Protein AF-A0A7S2AUW7-F1 (afdb_monomer)

Secondary structure (DSSP, 8-state):
-HHHHHHTT-HHHHHTTEEEEEEEEEE-TTSTT-EEEEEHHHIIIIIITTGGGSTTTGGGTT-HHHHHTT-EEEEEEEEETTEEEEEEEEEETTEEEEEEEEEEE-TTS-EEEEEEEEEEEE----

Foldseek 3Di:
DQQVLQLVLQLPVNLVAADQQEKEWEDEPVPPPDIDIDTSNCCSVPPSNCVCVDPQQVVCNVVSVVQVVFWDWPDWADPDPFWIWTWIWGGRPQKIKTKTFIWGQDPVRDIHGRYIYMYIDGHHDD

Nearest PDB structures (foldseek):
  5iep-assembly1_A  TM=7.050E-01  e=1.957E-04  synthetic construct
  3ke7-assembly1_A  TM=5.985E-01  e=2.852E-04  Parabacteroides distasonis ATCC 8503
  5a4o-assembly1_B  TM=6.422E-01  e=3.442E-01  Burkholderia pseudomallei K96243
  5a4n-assembly1_B  TM=6.488E-01  e=4.425E-01  Burkholderia pseudomallei K96243
  9bk6-assembly1_A  TM=4.889E-01  e=2.515E-01  synthetic construct

InterPro domains:
  IPR032710 NTF2-like domain superfamily [SSF54427] (2-117)
  IPR039437 Aldolase FrzH/putative lumazine-binding [PF12893] (2-116)

Structure (mmCIF, N/CA/C/O backbone):
data_AF-A0A7S2AUW7-F1
#
_entry.id   AF-A0A7S2AUW7-F1
#
loop_
_atom_site.group_PDB
_atom_site.id
_atom_site.type_symbol
_atom_site.label_atom_id
_atom_site.label_alt_id
_atom_site.label_comp_id
_atom_site.label_asym_id
_atom_site.label_entity_id
_atom_site.label_seq_id
_atom_site.pdbx_PDB_ins_code
_atom_site.Cartn_x
_atom_site.Cartn_y
_atom_site.Cartn_z
_atom_site.occupancy
_atom_site.B_iso_or_equiv
_atom_site.auth_seq_id
_atom_site.auth_comp_id
_atom_site.auth_asym_id
_atom_site.auth_atom_id
_atom_site.pdbx_PDB_model_num
ATOM 1 N N . GLY A 1 1 ? -2.648 11.379 -0.539 1.00 87.31 1 GLY A N 1
ATOM 2 C CA . GLY A 1 1 ? -3.203 10.136 0.045 1.00 87.31 1 GLY A CA 1
ATOM 3 C C . GLY A 1 1 ? -2.397 8.936 -0.425 1.00 87.31 1 GLY A C 1
ATOM 4 O O . GLY A 1 1 ? -1.389 9.148 -1.084 1.00 87.31 1 GLY A O 1
ATOM 5 N N . TYR A 1 2 ? -2.828 7.709 -0.115 1.00 96.06 2 TYR A N 1
ATOM 6 C CA . TYR A 1 2 ? -2.094 6.463 -0.403 1.00 96.06 2 TYR A CA 1
ATOM 7 C C . TYR A 1 2 ? -1.636 6.326 -1.872 1.00 96.06 2 TYR A C 1
ATOM 9 O O . TYR A 1 2 ? -0.438 6.293 -2.138 1.00 96.06 2 TYR A O 1
ATOM 17 N N . VAL A 1 3 ? -2.571 6.345 -2.832 1.00 95.81 3 VAL A N 1
ATOM 18 C CA . VAL A 1 3 ? -2.272 6.169 -4.270 1.00 95.81 3 VAL A CA 1
ATOM 19 C C . VAL A 1 3 ? -1.367 7.281 -4.810 1.00 95.81 3 VAL A C 1
ATOM 21 O O . VAL A 1 3 ? -0.374 7.001 -5.471 1.00 95.81 3 VAL A O 1
ATOM 24 N N . ALA A 1 4 ? -1.648 8.539 -4.463 1.00 94.69 4 ALA A N 1
ATOM 25 C CA . ALA A 1 4 ? -0.835 9.676 -4.899 1.00 94.69 4 ALA A CA 1
ATOM 26 C C . ALA A 1 4 ? 0.617 9.600 -4.387 1.00 94.69 4 ALA A C 1
ATOM 28 O O . ALA A 1 4 ? 1.546 9.853 -5.146 1.00 94.69 4 ALA A O 1
ATOM 29 N N . ALA A 1 5 ? 0.824 9.208 -3.123 1.00 96.50 5 ALA A N 1
ATOM 30 C CA . ALA A 1 5 ? 2.168 9.017 -2.573 1.00 96.50 5 ALA A CA 1
ATOM 31 C C . ALA A 1 5 ? 2.892 7.841 -3.245 1.00 96.50 5 ALA A C 1
ATOM 33 O O . ALA A 1 5 ? 4.083 7.926 -3.533 1.00 96.50 5 ALA A O 1
ATOM 34 N N . ASN A 1 6 ? 2.158 6.763 -3.541 1.00 95.19 6 ASN A N 1
ATOM 35 C CA . ASN A 1 6 ? 2.682 5.612 -4.271 1.00 95.19 6 ASN A CA 1
ATOM 36 C C . ASN A 1 6 ? 3.172 6.017 -5.668 1.00 95.19 6 ASN A C 1
ATOM 38 O O . ASN A 1 6 ? 4.274 5.648 -6.060 1.00 95.19 6 ASN A O 1
ATOM 42 N N . ARG A 1 7 ? 2.354 6.798 -6.383 1.00 93.75 7 ARG A N 1
ATOM 43 C CA . ARG A 1 7 ? 2.604 7.312 -7.736 1.00 93.75 7 ARG A CA 1
ATOM 44 C C . ARG A 1 7 ? 3.836 8.211 -7.792 1.00 93.75 7 ARG A C 1
ATOM 46 O O . ARG A 1 7 ? 4.666 8.052 -8.673 1.00 93.75 7 ARG A O 1
ATOM 53 N N . ALA A 1 8 ? 3.962 9.114 -6.824 1.00 95.00 8 ALA A N 1
ATOM 54 C CA . ALA A 1 8 ? 5.078 10.048 -6.727 1.00 95.00 8 ALA A CA 1
ATOM 55 C C . ALA A 1 8 ? 6.379 9.412 -6.202 1.00 95.00 8 ALA A C 1
ATOM 57 O O . ALA A 1 8 ? 7.363 10.125 -6.029 1.00 95.00 8 ALA A O 1
ATOM 58 N N . CYS A 1 9 ? 6.379 8.107 -5.890 1.00 96.50 9 CYS A N 1
ATOM 59 C CA . CYS A 1 9 ? 7.474 7.445 -5.176 1.00 96.50 9 CYS A CA 1
ATOM 60 C C . CYS A 1 9 ? 7.867 8.195 -3.887 1.00 96.50 9 CYS A C 1
ATOM 62 O O . CYS A 1 9 ? 9.030 8.231 -3.499 1.00 96.50 9 CYS A O 1
ATOM 64 N N . ASP A 1 10 ? 6.893 8.797 -3.198 1.00 97.88 10 ASP A N 1
ATOM 65 C CA . ASP A 1 10 ? 7.133 9.613 -2.009 1.00 97.88 10 ASP A CA 1
ATOM 66 C C . ASP A 1 10 ? 6.910 8.782 -0.740 1.00 97.88 10 ASP A C 1
ATOM 68 O O . ASP A 1 10 ? 5.794 8.646 -0.222 1.00 97.88 10 ASP A O 1
ATOM 72 N N . GLY A 1 11 ? 8.006 8.224 -0.220 1.00 97.94 11 GLY A N 1
ATOM 73 C CA . GLY A 1 11 ? 8.002 7.465 1.030 1.00 97.94 11 GLY A CA 1
ATOM 74 C C . GLY A 1 11 ? 7.564 8.292 2.244 1.00 97.94 11 GLY A C 1
ATOM 75 O O . GLY A 1 11 ? 6.902 7.766 3.137 1.00 97.94 11 GLY A O 1
ATOM 76 N N . THR A 1 12 ? 7.852 9.595 2.272 1.00 97.88 12 THR A N 1
ATOM 77 C CA . THR A 1 12 ? 7.483 10.477 3.390 1.00 97.88 12 THR A CA 1
ATOM 78 C C . THR A 1 12 ? 5.983 10.754 3.395 1.00 97.88 12 THR A C 1
ATOM 80 O O . THR A 1 12 ? 5.337 10.704 4.444 1.00 97.88 12 THR A O 1
ATOM 83 N N . ALA A 1 13 ? 5.392 11.019 2.228 1.00 98.06 13 ALA A N 1
ATOM 84 C CA . ALA A 1 13 ? 3.945 11.146 2.102 1.00 98.06 13 ALA A CA 1
ATOM 85 C C . ALA A 1 13 ? 3.233 9.816 2.378 1.00 98.06 13 ALA A C 1
ATOM 87 O O . ALA A 1 13 ? 2.170 9.820 3.004 1.00 98.06 13 ALA A O 1
ATOM 88 N N . MET A 1 14 ? 3.823 8.688 1.972 1.00 98.06 14 MET A N 1
ATOM 89 C CA . MET A 1 14 ? 3.277 7.362 2.257 1.00 98.06 14 MET A CA 1
ATOM 90 C C . MET A 1 14 ? 3.275 7.052 3.760 1.00 98.06 14 MET A C 1
ATOM 92 O O . MET A 1 14 ? 2.273 6.576 4.293 1.00 98.06 14 MET A O 1
ATOM 96 N N . ALA A 1 15 ? 4.343 7.398 4.482 1.00 97.69 15 ALA A N 1
ATOM 97 C CA . ALA A 1 15 ? 4.435 7.175 5.926 1.00 97.69 15 ALA A CA 1
ATOM 98 C C . ALA A 1 15 ? 3.319 7.886 6.714 1.00 97.69 15 ALA A C 1
ATOM 100 O O . ALA A 1 15 ? 2.952 7.460 7.805 1.00 97.69 15 ALA A O 1
ATOM 101 N N . LYS A 1 16 ? 2.711 8.939 6.151 1.00 97.12 16 LYS A N 1
ATOM 102 C CA . LYS A 1 16 ? 1.584 9.644 6.777 1.00 97.12 16 LYS A CA 1
ATOM 103 C C . LYS A 1 16 ? 0.280 8.839 6.756 1.00 97.12 16 LYS A C 1
ATOM 105 O O . LYS A 1 16 ? -0.647 9.227 7.456 1.00 97.12 16 LYS A O 1
ATOM 110 N N . VAL A 1 17 ? 0.133 7.774 5.971 1.00 97.44 17 VAL A N 1
ATOM 111 C CA . VAL A 1 17 ? -1.130 7.001 5.944 1.00 97.44 17 VAL A CA 1
ATOM 112 C C . VAL A 1 17 ? -1.062 5.686 6.720 1.00 97.44 17 VAL A C 1
ATOM 114 O O . VAL A 1 17 ? -2.106 5.128 7.057 1.00 97.44 17 VAL A O 1
ATOM 117 N N . PHE A 1 18 ? 0.139 5.226 7.066 1.00 98.12 18 PHE A N 1
ATOM 118 C CA . PHE A 1 18 ? 0.355 4.011 7.846 1.00 98.12 18 PHE A CA 1
ATOM 119 C C . PHE A 1 18 ? 0.575 4.314 9.322 1.00 98.12 18 PHE A C 1
ATOM 121 O O . PHE A 1 18 ? 1.321 5.223 9.680 1.00 98.12 18 PHE A O 1
ATOM 128 N N . HIS A 1 19 ? -0.050 3.526 10.193 1.00 97.88 19 HIS A N 1
ATOM 129 C CA . HIS A 1 19 ? 0.314 3.533 11.603 1.00 97.88 19 HIS A CA 1
ATOM 130 C C . HIS A 1 19 ? 1.763 3.024 11.761 1.00 97.88 19 HIS A C 1
ATOM 132 O O . HIS A 1 19 ? 2.131 2.084 11.054 1.00 97.88 19 HIS A O 1
ATOM 138 N N . PRO A 1 20 ? 2.580 3.545 12.700 1.00 96.44 20 PRO A N 1
ATOM 139 C CA . PRO A 1 20 ? 3.964 3.086 12.887 1.00 96.44 20 PRO A CA 1
ATOM 140 C C . PRO A 1 20 ? 4.114 1.582 13.165 1.00 96.44 20 PRO A C 1
ATOM 142 O O . PRO A 1 20 ? 5.137 0.992 12.839 1.00 96.44 20 PRO A O 1
ATOM 145 N N . LEU A 1 21 ? 3.082 0.950 13.738 1.00 96.94 21 LEU A N 1
ATOM 146 C CA . LEU A 1 21 ? 3.041 -0.500 13.990 1.00 96.94 21 LEU A CA 1
ATOM 147 C C . LEU A 1 21 ? 2.438 -1.321 12.837 1.00 96.94 21 LEU A C 1
ATOM 149 O O . LEU A 1 21 ? 2.254 -2.527 12.985 1.00 96.94 21 LEU A O 1
ATOM 153 N N . CYS A 1 22 ? 2.090 -0.695 11.710 1.00 98.12 22 CYS A N 1
ATOM 154 C CA . CYS A 1 22 ? 1.505 -1.406 10.582 1.00 98.12 22 CYS A CA 1
ATOM 155 C C . CYS A 1 22 ? 2.489 -2.432 10.011 1.00 98.12 22 CYS A C 1
ATOM 157 O O . CYS A 1 22 ? 3.665 -2.139 9.774 1.00 98.12 22 CYS A O 1
ATOM 159 N N . ARG A 1 23 ? 1.968 -3.631 9.742 1.00 97.44 23 ARG A N 1
ATOM 160 C CA . ARG A 1 23 ? 2.664 -4.692 9.014 1.00 97.44 23 ARG A CA 1
ATOM 161 C C . ARG A 1 23 ? 2.065 -4.844 7.627 1.00 97.44 23 ARG A C 1
ATOM 163 O O . ARG A 1 23 ? 0.848 -4.778 7.449 1.00 97.44 23 ARG A O 1
ATOM 170 N N . LEU A 1 24 ? 2.947 -5.017 6.655 1.00 97.69 24 LEU A N 1
ATOM 171 C CA . LEU A 1 24 ? 2.602 -5.179 5.260 1.00 97.69 24 LEU A CA 1
ATOM 172 C C . LEU A 1 24 ? 3.072 -6.550 4.810 1.00 97.69 24 LEU A C 1
ATOM 174 O O . LEU A 1 24 ? 4.256 -6.856 4.939 1.00 97.69 24 LEU A O 1
ATOM 178 N N . THR A 1 25 ? 2.158 -7.348 4.276 1.00 97.06 25 THR A N 1
ATOM 179 C CA . THR A 1 25 ? 2.471 -8.632 3.657 1.00 97.06 25 THR A CA 1
ATOM 180 C C . THR A 1 25 ? 2.237 -8.565 2.158 1.00 97.06 25 THR A C 1
ATOM 182 O O . THR A 1 25 ? 1.285 -7.934 1.693 1.00 97.06 25 THR A O 1
ATOM 185 N N . PHE A 1 26 ? 3.109 -9.193 1.381 1.00 93.88 26 PHE A N 1
ATOM 186 C CA . PHE A 1 26 ? 2.898 -9.325 -0.052 1.00 93.88 26 PHE A CA 1
ATOM 187 C C . PHE A 1 26 ? 3.479 -10.625 -0.588 1.00 93.88 26 PHE 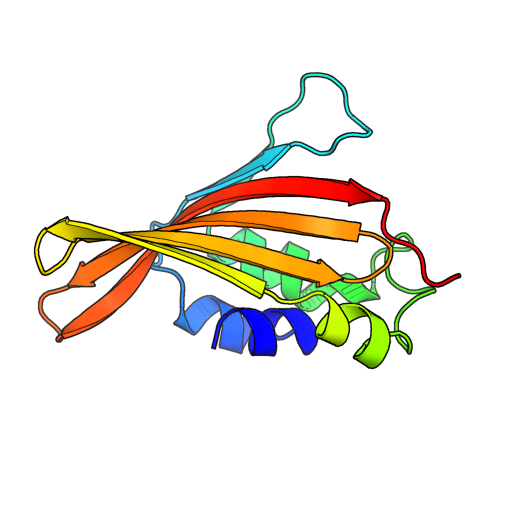A C 1
ATOM 189 O O . PHE A 1 26 ? 4.515 -11.098 -0.118 1.00 93.88 26 PHE A O 1
ATOM 196 N N . ALA A 1 27 ? 2.785 -11.185 -1.574 1.00 89.12 27 ALA A N 1
ATOM 197 C CA . ALA A 1 27 ? 3.289 -12.266 -2.405 1.00 89.12 27 ALA A CA 1
ATOM 198 C C . ALA A 1 27 ? 3.725 -11.685 -3.754 1.00 89.12 27 ALA A C 1
ATOM 200 O O . ALA A 1 27 ? 3.062 -10.797 -4.301 1.00 89.12 27 ALA A O 1
ATOM 201 N N . VAL A 1 28 ? 4.850 -12.169 -4.271 1.00 74.94 28 VAL A N 1
ATOM 202 C CA . VAL A 1 28 ? 5.307 -11.867 -5.629 1.00 74.94 28 VAL A CA 1
ATOM 203 C C . VAL A 1 28 ? 4.955 -13.077 -6.477 1.00 74.94 28 VAL A C 1
ATOM 205 O O . VAL A 1 28 ? 5.399 -14.177 -6.170 1.00 74.94 28 VAL A O 1
ATOM 208 N N . GLU A 1 29 ? 4.147 -12.895 -7.523 1.00 68.94 29 GLU A N 1
ATOM 209 C CA . GLU A 1 29 ? 3.658 -14.016 -8.341 1.00 68.94 29 GLU A CA 1
ATOM 210 C C . GLU A 1 29 ? 4.810 -14.840 -8.950 1.00 68.94 29 GLU A C 1
ATOM 212 O O . GLU A 1 29 ? 4.728 -16.062 -9.034 1.00 68.94 29 GLU A O 1
ATOM 217 N N . ALA A 1 30 ? 5.927 -14.181 -9.280 1.00 65.25 30 ALA A N 1
ATOM 218 C CA . ALA A 1 30 ? 7.131 -14.825 -9.804 1.00 65.25 30 ALA A CA 1
ATOM 219 C C . ALA A 1 30 ? 7.877 -15.717 -8.784 1.00 65.25 30 ALA A C 1
ATOM 221 O O . ALA A 1 30 ? 8.698 -16.538 -9.187 1.00 65.25 30 ALA A O 1
ATOM 222 N N . GLU A 1 31 ? 7.599 -15.589 -7.483 1.00 67.00 31 GLU A N 1
ATOM 223 C CA . GLU A 1 31 ? 8.218 -16.374 -6.408 1.00 67.00 31 GLU A CA 1
ATOM 224 C C . GLU A 1 31 ? 7.175 -17.296 -5.764 1.00 67.00 31 GLU A C 1
ATOM 226 O O . GLU A 1 31 ? 6.653 -17.042 -4.674 1.00 67.00 31 GLU A O 1
ATOM 231 N N . ALA A 1 32 ? 6.846 -18.382 -6.469 1.00 67.75 32 ALA A N 1
ATOM 232 C CA . ALA A 1 32 ? 5.817 -19.328 -6.053 1.00 67.75 32 ALA A CA 1
ATOM 233 C C . ALA A 1 32 ? 6.037 -19.829 -4.609 1.00 67.75 32 ALA A C 1
ATOM 235 O O . ALA A 1 32 ? 6.971 -20.576 -4.322 1.00 67.75 32 ALA A O 1
ATOM 236 N N . GLY A 1 33 ? 5.133 -19.432 -3.705 1.00 72.81 33 GLY A N 1
ATOM 237 C CA . GLY A 1 33 ? 5.075 -19.897 -2.315 1.00 72.81 33 GLY A CA 1
ATOM 238 C C . GLY A 1 33 ? 5.726 -18.986 -1.270 1.00 72.81 33 GLY A C 1
ATOM 239 O O . GLY A 1 33 ? 5.595 -19.273 -0.079 1.00 72.81 33 GLY A O 1
ATOM 240 N N . ALA A 1 34 ? 6.380 -17.887 -1.662 1.00 85.62 34 ALA A N 1
ATOM 241 C CA . ALA A 1 34 ? 6.985 -16.951 -0.716 1.00 85.62 34 ALA A CA 1
ATOM 242 C C . ALA A 1 34 ? 6.032 -15.799 -0.350 1.00 85.62 34 ALA A C 1
ATOM 244 O O . ALA A 1 34 ? 5.446 -15.139 -1.209 1.00 85.62 34 ALA A O 1
ATOM 245 N N . VAL A 1 35 ? 5.911 -15.520 0.950 1.00 90.75 35 VAL A N 1
ATOM 246 C CA . VAL A 1 35 ? 5.246 -14.317 1.468 1.00 90.75 35 VAL A CA 1
ATOM 247 C C . VAL A 1 35 ? 6.285 -13.478 2.188 1.00 90.75 35 VAL A C 1
ATOM 249 O O . VAL A 1 35 ? 6.925 -13.938 3.133 1.00 90.75 35 VAL A O 1
ATOM 252 N N . THR A 1 36 ? 6.425 -12.228 1.764 1.00 92.75 36 THR A N 1
ATOM 253 C CA . THR A 1 36 ? 7.288 -11.255 2.432 1.00 92.75 36 THR A CA 1
ATOM 254 C C . THR A 1 36 ? 6.467 -10.431 3.412 1.00 92.75 36 THR A C 1
ATOM 256 O O . THR A 1 36 ? 5.351 -10.018 3.098 1.00 92.75 36 THR A O 1
ATOM 259 N N . ALA A 1 37 ? 7.029 -10.162 4.592 1.00 95.31 37 ALA A N 1
ATOM 260 C CA . ALA A 1 37 ? 6.458 -9.259 5.583 1.00 95.31 37 ALA A CA 1
ATOM 261 C C . ALA A 1 37 ? 7.452 -8.142 5.924 1.00 95.31 37 ALA A C 1
ATOM 263 O O . ALA A 1 37 ? 8.615 -8.409 6.218 1.00 95.31 37 ALA A O 1
ATOM 264 N N . VAL A 1 38 ? 6.987 -6.893 5.918 1.00 97.31 38 VAL A N 1
ATOM 265 C CA . VAL A 1 38 ? 7.784 -5.704 6.269 1.00 97.31 38 VAL A CA 1
ATOM 266 C C . VAL A 1 38 ? 6.997 -4.782 7.202 1.00 97.31 38 VAL A C 1
ATOM 268 O O . VAL A 1 38 ? 5.764 -4.815 7.238 1.00 97.31 38 VAL A O 1
ATOM 271 N N . ASP A 1 39 ? 7.688 -3.957 7.990 1.00 98.19 39 ASP A N 1
ATOM 272 C CA . ASP A 1 39 ? 7.041 -2.814 8.653 1.00 98.19 39 ASP A CA 1
ATOM 273 C C . ASP A 1 39 ? 6.797 -1.647 7.687 1.00 98.19 39 ASP A C 1
ATOM 275 O O . ASP A 1 39 ? 7.349 -1.574 6.585 1.00 98.19 39 ASP A O 1
ATOM 279 N N . ALA A 1 40 ? 5.937 -0.724 8.125 1.00 97.69 40 ALA A N 1
ATOM 280 C CA . ALA A 1 40 ? 5.594 0.489 7.392 1.00 97.69 40 ALA A CA 1
ATOM 281 C C . ALA A 1 40 ? 6.810 1.349 7.041 1.00 97.69 40 ALA A C 1
ATOM 283 O O . ALA A 1 40 ? 6.870 1.909 5.948 1.00 97.69 40 ALA A O 1
ATOM 284 N N . ASP A 1 41 ? 7.775 1.446 7.949 1.00 97.81 41 ASP A N 1
ATOM 285 C CA . ASP A 1 41 ? 8.971 2.259 7.764 1.00 97.81 41 ASP A CA 1
ATOM 286 C C . ASP A 1 41 ? 9.866 1.692 6.649 1.00 97.81 41 ASP A C 1
ATOM 288 O O . ASP A 1 41 ? 10.201 2.396 5.692 1.00 97.81 41 ASP A O 1
ATOM 292 N N . THR A 1 42 ? 10.144 0.387 6.690 1.00 97.62 42 THR A N 1
ATOM 293 C CA . THR A 1 42 ? 10.847 -0.334 5.623 1.00 97.62 42 THR A CA 1
ATOM 294 C C . THR A 1 42 ? 10.096 -0.228 4.300 1.00 97.62 42 THR A C 1
ATOM 296 O O . THR A 1 42 ? 10.704 0.074 3.275 1.00 97.62 42 THR A O 1
ATOM 299 N N . PHE A 1 43 ? 8.771 -0.404 4.293 1.00 97.31 43 PHE A N 1
ATOM 300 C CA . PHE A 1 43 ? 7.973 -0.232 3.077 1.00 97.31 43 PHE A CA 1
ATOM 301 C C . PHE A 1 43 ? 8.136 1.166 2.465 1.00 97.31 43 PHE A C 1
ATOM 303 O O . PHE A 1 43 ? 8.447 1.303 1.280 1.00 97.31 43 PHE A O 1
ATOM 310 N N . CYS A 1 44 ? 7.971 2.213 3.271 1.00 98.00 44 CYS A N 1
ATOM 311 C CA . CYS A 1 44 ? 8.033 3.588 2.794 1.00 98.00 44 CYS A CA 1
ATOM 312 C C . CYS A 1 44 ? 9.431 3.949 2.272 1.00 98.00 44 CYS A C 1
ATOM 314 O O . CYS A 1 44 ? 9.551 4.511 1.182 1.00 98.00 44 CYS A O 1
ATOM 316 N N . ARG A 1 45 ? 10.491 3.593 3.009 1.00 97.69 45 ARG A N 1
ATOM 317 C CA . ARG A 1 45 ? 11.872 3.962 2.654 1.00 97.69 45 ARG A CA 1
ATOM 318 C C . ARG A 1 45 ? 12.500 3.079 1.583 1.00 97.69 45 ARG A C 1
ATOM 320 O O . ARG A 1 45 ? 13.297 3.577 0.795 1.00 97.69 45 ARG A O 1
ATOM 327 N N . CYS A 1 46 ? 12.190 1.786 1.563 1.00 95.69 46 CYS A N 1
ATOM 328 C CA . CYS A 1 46 ? 12.870 0.831 0.687 1.00 95.69 46 CYS A CA 1
ATOM 329 C C . CYS A 1 46 ? 12.050 0.458 -0.548 1.00 95.69 46 CYS A C 1
ATOM 331 O O . CYS A 1 46 ? 12.642 0.185 -1.583 1.00 95.69 46 CYS A O 1
ATOM 333 N N . PHE A 1 47 ? 10.715 0.465 -0.473 1.00 94.88 47 PHE A N 1
ATOM 334 C CA . PHE A 1 47 ? 9.863 0.001 -1.577 1.00 94.88 47 PHE A CA 1
ATOM 335 C C . PHE A 1 47 ? 9.121 1.126 -2.298 1.00 94.88 47 PHE A C 1
ATOM 337 O O . PHE A 1 47 ? 8.850 1.007 -3.493 1.00 94.88 47 PHE A O 1
ATOM 344 N N . VAL A 1 48 ? 8.751 2.200 -1.596 1.00 96.88 48 VAL A N 1
ATOM 345 C CA . VAL A 1 48 ? 8.101 3.367 -2.217 1.00 96.88 48 VAL A CA 1
ATOM 346 C C . VAL A 1 48 ? 9.146 4.369 -2.690 1.00 96.88 48 VAL A C 1
ATOM 348 O O . VAL A 1 48 ? 9.199 4.650 -3.883 1.00 96.88 48 VAL A O 1
ATOM 351 N N . ALA A 1 49 ? 10.008 4.848 -1.787 1.00 97.31 49 ALA A N 1
ATOM 352 C CA . ALA A 1 49 ? 10.994 5.884 -2.108 1.00 97.31 49 ALA A CA 1
ATOM 353 C C . ALA A 1 49 ? 12.021 5.461 -3.170 1.00 97.31 49 ALA A C 1
ATOM 355 O O . ALA A 1 49 ? 12.467 6.289 -3.954 1.00 97.31 49 ALA A O 1
ATOM 356 N N . LYS A 1 50 ? 12.367 4.170 -3.221 1.00 96.12 50 LYS A N 1
ATOM 357 C CA . LYS A 1 50 ? 13.380 3.620 -4.138 1.00 96.12 50 LYS A CA 1
ATOM 358 C C . LYS A 1 50 ? 12.788 2.875 -5.330 1.00 96.12 50 LYS A C 1
ATOM 360 O O . LYS A 1 50 ? 13.476 2.099 -5.986 1.00 96.12 50 LYS 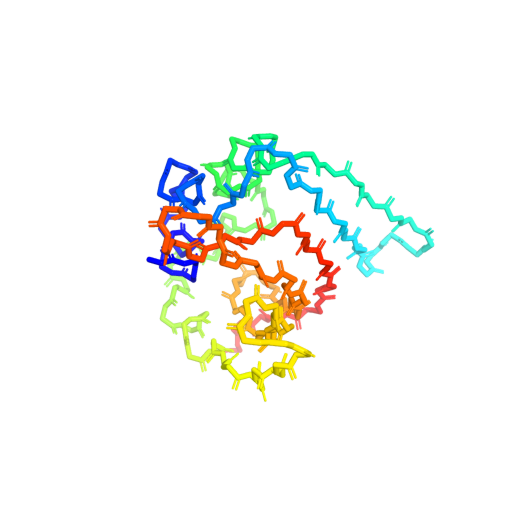A O 1
ATOM 365 N N . ARG A 1 51 ? 11.491 3.044 -5.614 1.00 94.38 51 ARG A N 1
ATOM 366 C CA . ARG A 1 51 ? 10.831 2.234 -6.647 1.00 94.38 51 ARG A CA 1
ATOM 367 C C . ARG A 1 51 ? 11.458 2.408 -8.029 1.00 94.38 51 ARG A C 1
ATOM 369 O O . ARG A 1 51 ? 11.595 1.424 -8.743 1.00 94.38 51 ARG A O 1
ATOM 376 N N . MET A 1 52 ? 11.866 3.628 -8.372 1.00 94.44 52 MET A N 1
ATOM 377 C CA . MET A 1 52 ? 12.508 3.933 -9.656 1.00 94.44 52 MET A CA 1
ATOM 378 C C . MET A 1 52 ? 13.972 3.489 -9.739 1.00 94.44 52 MET A C 1
ATOM 380 O O . MET A 1 52 ? 14.514 3.440 -10.838 1.00 94.44 52 MET A O 1
ATOM 384 N N . ASP A 1 53 ? 14.591 3.102 -8.622 1.00 95.31 53 ASP A N 1
ATOM 385 C CA . ASP A 1 53 ? 15.933 2.508 -8.617 1.00 95.31 53 ASP A CA 1
ATOM 386 C C . ASP A 1 53 ? 15.883 1.022 -9.013 1.00 95.31 53 ASP A C 1
ATOM 388 O O . ASP A 1 53 ? 16.892 0.432 -9.395 1.00 95.31 53 ASP A O 1
ATOM 392 N N . ASN A 1 54 ? 14.706 0.393 -8.913 1.00 92.81 54 ASN A N 1
ATOM 393 C CA . ASN A 1 54 ? 14.522 -1.013 -9.237 1.00 92.81 54 ASN A CA 1
ATOM 394 C C . ASN A 1 54 ? 14.371 -1.197 -10.767 1.00 92.81 54 ASN A C 1
ATOM 396 O O . ASN A 1 54 ? 13.441 -0.629 -11.356 1.00 92.81 54 ASN A O 1
ATOM 400 N N . PRO A 1 55 ? 15.218 -2.033 -11.408 1.00 94.25 55 PRO A N 1
ATOM 401 C CA . PRO A 1 55 ? 15.191 -2.291 -12.855 1.00 94.25 55 PRO A CA 1
ATOM 402 C C . PRO A 1 55 ? 13.859 -2.815 -13.401 1.00 94.25 55 PRO A C 1
ATOM 404 O O . PRO A 1 55 ? 13.607 -2.723 -14.597 1.00 94.25 55 PRO A O 1
ATOM 407 N N . THR A 1 56 ? 12.998 -3.356 -12.538 1.00 91.50 56 THR A N 1
ATOM 408 C CA . THR A 1 56 ? 11.646 -3.793 -12.905 1.00 91.50 56 THR A CA 1
ATOM 409 C C . THR A 1 56 ? 10.762 -2.607 -13.289 1.00 91.50 56 THR A C 1
ATOM 411 O O . THR A 1 56 ? 9.985 -2.707 -14.231 1.00 91.50 56 THR A O 1
ATOM 414 N N . PHE A 1 57 ? 10.873 -1.478 -12.578 1.00 93.75 57 PHE A N 1
ATOM 415 C CA . PHE A 1 57 ? 9.975 -0.326 -12.736 1.00 93.75 57 PHE A CA 1
ATOM 416 C C . PHE A 1 57 ? 10.600 0.827 -13.517 1.00 93.75 57 PHE A C 1
ATOM 418 O O . PHE A 1 57 ? 9.878 1.562 -14.188 1.00 93.75 57 PHE A O 1
ATOM 425 N N . SER A 1 58 ? 11.923 0.999 -13.452 1.00 94.69 58 SER A N 1
ATOM 426 C CA . SER A 1 58 ? 12.611 2.126 -14.094 1.00 94.69 58 SER A CA 1
ATOM 427 C C . SER A 1 58 ? 12.357 2.268 -15.609 1.00 94.69 58 SER A C 1
ATOM 429 O O . SER A 1 58 ? 12.231 3.413 -16.055 1.00 94.69 58 SER A O 1
ATOM 431 N N . PRO A 1 59 ? 12.162 1.190 -16.406 1.00 95.38 59 PRO A N 1
ATOM 432 C CA . PRO A 1 59 ? 11.807 1.318 -17.824 1.00 95.38 59 PRO A CA 1
ATOM 433 C C . PRO A 1 59 ? 10.424 1.942 -18.060 1.00 95.38 59 PRO A C 1
ATOM 435 O O . PRO A 1 59 ? 10.149 2.449 -19.142 1.00 95.38 59 PRO A O 1
ATOM 438 N N . TYR A 1 60 ? 9.556 1.929 -17.047 1.00 94.31 60 TYR A N 1
ATOM 439 C CA . TYR A 1 60 ? 8.166 2.378 -17.122 1.00 94.31 60 TYR A CA 1
ATOM 440 C C . TYR A 1 60 ? 7.935 3.721 -16.417 1.00 94.31 60 TYR A C 1
ATOM 442 O O . TYR A 1 60 ? 6.790 4.097 -16.163 1.00 94.31 60 TYR A O 1
ATOM 450 N N . LYS A 1 61 ? 9.000 4.471 -16.101 1.00 92.00 61 LYS A N 1
ATOM 451 C CA . LYS A 1 61 ? 8.912 5.746 -15.367 1.00 92.00 61 LYS A CA 1
ATOM 452 C C . LYS A 1 61 ? 7.934 6.748 -15.997 1.00 92.00 61 LYS A C 1
ATOM 454 O O . LYS A 1 61 ? 7.230 7.426 -15.255 1.00 92.00 61 LYS A O 1
ATOM 459 N N . ASP A 1 62 ? 7.837 6.774 -17.328 1.00 92.56 62 ASP A N 1
ATOM 460 C CA . ASP A 1 62 ? 7.005 7.713 -18.096 1.00 92.56 62 ASP A CA 1
ATOM 461 C C . ASP A 1 62 ? 5.567 7.190 -18.317 1.00 92.56 62 ASP A C 1
ATOM 463 O O . ASP A 1 62 ? 4.725 7.869 -18.892 1.00 92.56 62 ASP A O 1
ATOM 467 N N . GLN A 1 63 ? 5.244 5.996 -17.805 1.00 92.19 63 GLN A N 1
ATOM 468 C CA . GLN A 1 63 ? 3.941 5.327 -17.948 1.00 92.19 63 GLN A CA 1
ATOM 469 C C . GLN A 1 63 ? 3.007 5.617 -16.762 1.00 92.19 63 GLN A C 1
ATOM 471 O O . GLN A 1 63 ? 2.162 4.794 -16.385 1.00 92.19 63 GLN A O 1
ATOM 476 N N . GLN A 1 64 ? 3.171 6.779 -16.122 1.00 86.50 64 GLN A N 1
ATOM 477 C CA . GLN A 1 64 ? 2.384 7.143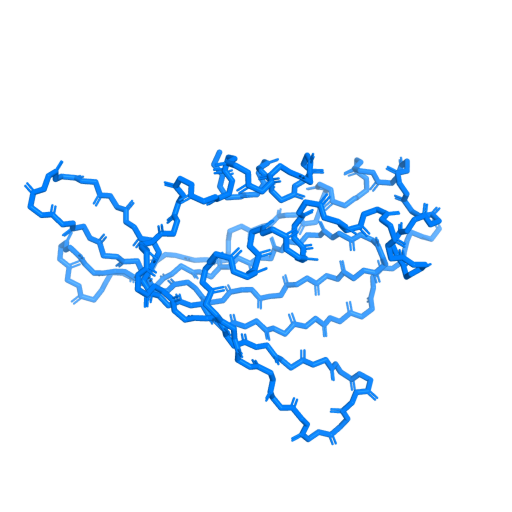 -14.941 1.00 86.50 64 GLN A CA 1
ATOM 478 C C . GLN A 1 64 ? 0.904 7.331 -15.275 1.00 86.50 64 GLN A C 1
ATOM 480 O O . GLN A 1 64 ? 0.060 6.904 -14.491 1.00 86.50 64 GLN A O 1
ATOM 485 N N . GLU A 1 65 ? 0.584 7.905 -16.438 1.00 90.56 65 GLU A N 1
ATOM 486 C CA . GLU A 1 65 ? -0.801 8.087 -16.896 1.00 90.56 65 GLU A CA 1
ATOM 487 C C . GLU A 1 65 ? -1.487 6.745 -17.157 1.00 90.56 65 GLU A C 1
ATOM 489 O O . GLU A 1 65 ? -2.580 6.493 -16.645 1.00 90.56 65 GLU A O 1
ATOM 494 N N . PHE A 1 66 ? -0.804 5.839 -17.865 1.00 92.56 66 PHE A N 1
ATOM 495 C CA . PHE A 1 66 ? -1.267 4.466 -18.054 1.00 92.56 66 PHE A CA 1
ATOM 496 C C . PHE A 1 66 ? -1.530 3.789 -16.710 1.00 92.56 66 PHE A C 1
ATOM 498 O O . PHE A 1 66 ? -2.608 3.246 -16.478 1.00 92.56 66 PHE A O 1
ATOM 505 N N . SER A 1 67 ? -0.575 3.881 -15.788 1.00 92.94 67 SER A N 1
ATOM 506 C CA . SER A 1 67 ? -0.707 3.277 -14.467 1.00 92.94 67 SER A CA 1
ATOM 507 C C . SER A 1 67 ? -1.866 3.884 -13.662 1.00 92.94 67 SER A C 1
ATOM 509 O O . SER A 1 67 ? -2.591 3.152 -12.994 1.00 92.94 67 SER A O 1
ATOM 511 N N . ALA A 1 68 ? -2.080 5.201 -13.752 1.00 93.19 68 ALA A N 1
ATOM 512 C CA . ALA A 1 68 ? -3.174 5.899 -13.078 1.00 93.19 68 ALA A CA 1
ATOM 513 C C . ALA A 1 68 ? -4.552 5.497 -13.620 1.00 93.19 68 ALA A C 1
ATOM 515 O O . ALA A 1 68 ? -5.502 5.383 -12.850 1.00 93.19 68 ALA A O 1
ATOM 516 N N . SER A 1 69 ? -4.658 5.194 -14.919 1.00 94.56 69 SER A N 1
ATOM 517 C CA . SER A 1 69 ? -5.908 4.725 -15.539 1.00 94.56 69 SER A CA 1
ATOM 518 C C . SER A 1 69 ? -6.420 3.385 -14.985 1.00 94.56 69 SER A C 1
ATOM 520 O O . SER A 1 69 ? -7.547 2.977 -15.268 1.00 94.56 69 SER A O 1
ATOM 522 N N . ARG A 1 70 ? -5.592 2.687 -14.200 1.00 94.88 70 ARG A N 1
ATOM 523 C CA . ARG A 1 70 ? -5.888 1.378 -13.603 1.00 94.88 70 ARG A CA 1
ATOM 524 C C . ARG A 1 70 ? -6.154 1.435 -12.109 1.00 94.88 70 ARG A C 1
ATOM 526 O O . ARG A 1 70 ? -6.497 0.410 -11.518 1.00 94.88 70 ARG A O 1
ATOM 533 N N . ASP A 1 71 ? -5.994 2.605 -11.500 1.00 96.38 71 ASP A N 1
ATOM 534 C CA . ASP A 1 71 ? -6.325 2.790 -10.098 1.00 96.38 71 ASP A CA 1
ATOM 535 C C . ASP A 1 71 ? -7.844 2.655 -9.922 1.00 96.38 71 ASP A C 1
ATOM 537 O O . ASP A 1 71 ? -8.634 3.264 -10.643 1.00 96.38 71 ASP A O 1
ATOM 541 N N . SER A 1 72 ? -8.274 1.835 -8.966 1.00 97.50 72 SER A N 1
ATOM 542 C CA . SER A 1 72 ? -9.696 1.616 -8.710 1.00 97.50 72 SER A CA 1
ATOM 543 C C . SER A 1 72 ? -9.960 1.317 -7.241 1.00 97.50 72 SER A C 1
ATOM 545 O O . SER A 1 72 ? -9.263 0.519 -6.614 1.00 97.50 72 SER A O 1
ATOM 547 N N . LEU A 1 73 ? -10.993 1.951 -6.686 1.00 98.00 73 LEU A N 1
ATOM 548 C CA . LEU A 1 73 ? -11.542 1.586 -5.387 1.00 98.00 73 LEU A CA 1
ATOM 549 C C . LEU A 1 73 ? -12.559 0.466 -5.594 1.00 98.00 73 LEU A C 1
ATOM 551 O O . LEU A 1 73 ? -13.652 0.712 -6.094 1.00 98.00 73 LEU A O 1
ATOM 555 N N . LEU A 1 74 ? -12.194 -0.752 -5.199 1.00 98.25 74 LEU A N 1
ATOM 556 C CA . LEU A 1 74 ? -13.063 -1.920 -5.344 1.00 98.25 74 LEU A CA 1
ATOM 557 C C . LEU A 1 74 ? -14.153 -1.944 -4.270 1.00 98.25 74 LEU A C 1
ATOM 559 O O . LEU A 1 74 ? -15.273 -2.371 -4.532 1.00 98.25 74 LEU A O 1
ATOM 563 N N . GLY A 1 75 ? -13.841 -1.473 -3.061 1.00 98.31 75 GLY A N 1
ATOM 564 C CA . GLY A 1 75 ? -14.826 -1.402 -1.992 1.00 98.31 75 GLY A CA 1
ATOM 565 C C . GLY A 1 75 ? -14.279 -0.887 -0.668 1.00 98.31 75 GLY A C 1
ATOM 566 O O . GLY A 1 75 ? -13.074 -0.906 -0.408 1.00 98.31 75 GLY A O 1
ATOM 567 N N . VAL A 1 76 ? -15.206 -0.441 0.179 1.00 98.56 76 VAL A N 1
ATOM 568 C CA . VAL A 1 76 ? -14.965 -0.071 1.576 1.00 98.56 76 VAL A CA 1
ATOM 569 C C . VAL A 1 76 ? -15.998 -0.795 2.430 1.00 98.56 76 VAL A C 1
ATOM 571 O O . VAL A 1 76 ? -17.196 -0.579 2.273 1.00 98.56 76 VAL A O 1
ATOM 574 N N . TYR A 1 77 ? -15.531 -1.638 3.343 1.00 98.50 77 TYR A N 1
ATOM 575 C CA . TYR A 1 77 ? -16.369 -2.499 4.169 1.00 98.50 77 TYR A CA 1
ATOM 576 C C . TYR A 1 77 ? -16.165 -2.134 5.633 1.00 98.50 77 TYR A C 1
ATOM 578 O O . TYR A 1 77 ? -15.108 -2.399 6.202 1.00 98.50 77 TYR A O 1
ATOM 586 N N . PHE A 1 78 ? -17.165 -1.512 6.252 1.00 98.62 78 PHE A N 1
ATOM 587 C CA . PHE A 1 78 ? -17.116 -1.174 7.672 1.00 98.62 78 PHE A CA 1
ATOM 588 C C . PHE A 1 78 ? -17.517 -2.385 8.515 1.00 98.62 78 PHE A C 1
ATOM 590 O O . PHE A 1 78 ? -18.638 -2.872 8.406 1.00 98.62 78 PHE A O 1
ATOM 597 N N . ALA A 1 79 ? -16.613 -2.841 9.381 1.00 97.94 79 ALA A N 1
ATOM 598 C CA . ALA A 1 79 ? -16.916 -3.837 10.411 1.00 97.94 79 ALA A CA 1
ATOM 599 C C . ALA A 1 79 ? -17.395 -3.175 11.717 1.00 97.94 79 ALA A C 1
ATOM 601 O O . ALA A 1 79 ? -18.078 -3.798 12.524 1.00 97.94 79 ALA A O 1
ATOM 602 N N . ALA A 1 80 ? -17.035 -1.904 11.924 1.00 97.69 80 ALA A N 1
ATOM 603 C CA . ALA A 1 80 ? -17.488 -1.052 13.020 1.00 97.69 80 ALA A CA 1
ATOM 604 C C . ALA A 1 80 ? -17.331 0.433 12.622 1.00 97.69 80 ALA A C 1
ATOM 606 O O . ALA A 1 80 ? -16.626 0.727 11.653 1.00 97.69 80 ALA A O 1
ATOM 607 N N . PRO A 1 81 ? -17.874 1.404 13.386 1.00 97.38 81 PRO A N 1
ATOM 608 C CA . PRO A 1 81 ? -17.729 2.833 13.071 1.00 97.38 81 PRO A CA 1
ATOM 609 C C . PRO A 1 81 ? -16.278 3.330 12.938 1.00 97.38 81 PRO A C 1
ATOM 611 O O . PRO A 1 81 ? -16.025 4.344 12.291 1.00 97.38 81 PRO A O 1
ATOM 614 N N . ASN A 1 82 ? -15.328 2.625 13.561 1.00 98.25 82 ASN A N 1
ATOM 615 C CA . ASN A 1 82 ? -13.903 2.963 13.584 1.00 98.25 82 ASN A CA 1
ATOM 616 C C . ASN A 1 82 ? -13.012 1.867 12.969 1.00 98.25 82 ASN A C 1
ATOM 618 O O . ASN A 1 82 ? -11.800 1.915 13.158 1.00 98.25 82 ASN A O 1
ATOM 622 N N . LEU A 1 83 ? -13.586 0.883 12.266 1.00 98.62 83 LEU A N 1
ATOM 623 C CA . LEU A 1 83 ? -12.850 -0.224 11.650 1.00 98.62 83 LEU A CA 1
ATOM 624 C C . LEU A 1 83 ? -13.418 -0.530 10.265 1.00 98.62 83 LEU A C 1
ATOM 626 O O . LEU A 1 83 ? -14.599 -0.858 10.135 1.00 98.62 83 LEU A O 1
ATOM 630 N N . ALA A 1 84 ? -12.563 -0.470 9.250 1.00 98.69 84 ALA A N 1
ATOM 631 C CA . ALA A 1 84 ? -12.935 -0.781 7.880 1.00 98.69 84 ALA A CA 1
ATOM 632 C C . ALA A 1 84 ? -11.858 -1.600 7.168 1.00 98.69 84 ALA A C 1
ATOM 634 O O . ALA A 1 84 ? -10.669 -1.450 7.441 1.00 98.69 84 ALA A O 1
ATOM 635 N N . LEU A 1 85 ? -12.282 -2.426 6.219 1.00 98.75 85 LEU A N 1
ATOM 636 C CA . LEU A 1 85 ? -11.428 -3.021 5.202 1.00 98.75 85 LEU A CA 1
ATOM 637 C C . LEU A 1 85 ? -11.612 -2.234 3.900 1.00 98.75 85 LEU A C 1
ATOM 639 O O . LEU A 1 85 ? -12.739 -2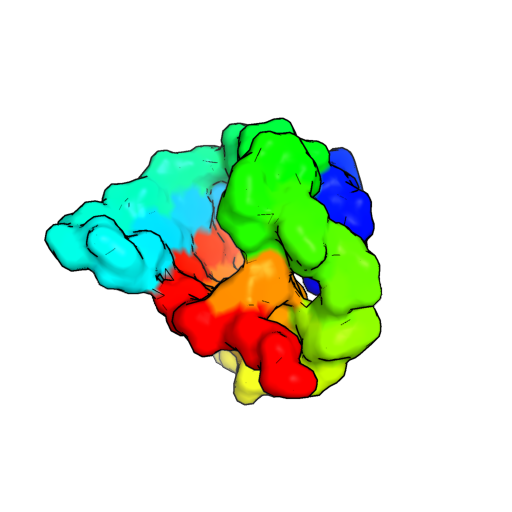.044 3.446 1.00 98.75 85 LEU A O 1
ATOM 643 N N . VAL A 1 86 ? -10.520 -1.781 3.295 1.00 98.69 86 VAL A N 1
ATOM 644 C CA . VAL A 1 86 ? -10.517 -1.094 1.998 1.00 98.69 86 VAL A CA 1
ATOM 645 C C . VAL A 1 86 ? -9.841 -1.992 0.971 1.00 98.69 86 VAL A C 1
ATOM 647 O O . VAL A 1 86 ? -8.750 -2.500 1.218 1.00 98.69 86 VAL A O 1
ATOM 650 N N . GLN A 1 87 ? -10.484 -2.174 -0.179 1.00 98.69 87 GLN A N 1
ATOM 651 C CA . GLN A 1 87 ? -9.955 -2.938 -1.305 1.00 98.69 87 GLN A CA 1
ATOM 652 C C . GLN A 1 87 ? -9.610 -1.986 -2.448 1.00 98.69 87 GLN A C 1
ATOM 654 O O . GLN A 1 87 ? -10.471 -1.238 -2.917 1.00 98.69 87 GLN A O 1
ATOM 659 N N . LEU A 1 88 ? -8.357 -2.007 -2.896 1.00 97.75 88 LEU A N 1
ATOM 660 C CA . LEU A 1 88 ? -7.855 -1.130 -3.952 1.00 97.75 88 LEU A CA 1
ATOM 661 C C . LEU A 1 88 ? -7.176 -1.942 -5.046 1.00 97.75 88 LEU A C 1
ATOM 663 O O . LEU A 1 88 ? -6.421 -2.867 -4.757 1.00 97.75 88 LEU A O 1
ATOM 667 N N . ARG A 1 89 ? -7.364 -1.511 -6.289 1.00 97.56 89 ARG A N 1
ATOM 668 C CA . ARG A 1 89 ? -6.418 -1.759 -7.371 1.00 97.56 89 ARG A CA 1
ATOM 669 C C . ARG A 1 89 ? -5.528 -0.541 -7.550 1.00 97.56 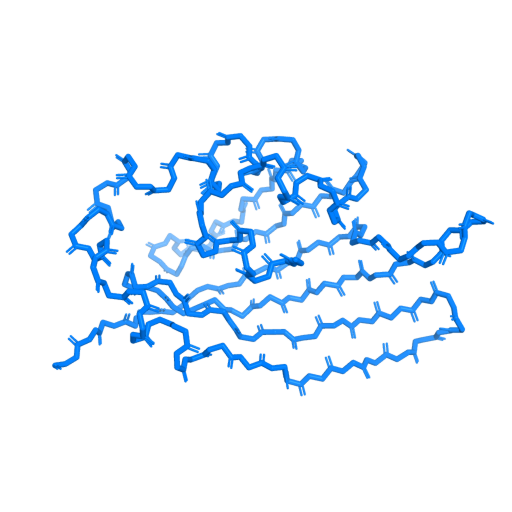89 ARG A C 1
ATOM 671 O O . ARG A 1 89 ? -6.027 0.584 -7.568 1.00 97.56 89 ARG A O 1
ATOM 678 N N . VAL A 1 90 ? -4.222 -0.771 -7.651 1.00 97.00 90 VAL A N 1
ATOM 679 C CA . VAL A 1 90 ? -3.221 0.283 -7.840 1.00 97.00 90 VAL A CA 1
ATOM 680 C C . VAL A 1 90 ? -2.311 -0.098 -8.993 1.00 97.00 90 VAL A C 1
ATOM 682 O O . VAL A 1 90 ? -1.538 -1.052 -8.891 1.00 97.00 90 VAL A O 1
ATOM 685 N N . GLY A 1 91 ? -2.396 0.642 -10.093 1.00 95.62 91 GLY A N 1
ATOM 686 C CA . GLY A 1 91 ? -1.525 0.424 -11.240 1.00 95.62 91 GLY A CA 1
ATOM 687 C C . GLY A 1 91 ? -0.140 0.991 -10.969 1.00 95.62 91 GLY A C 1
ATOM 688 O O . GLY A 1 91 ? -0.007 2.116 -10.488 1.00 95.62 91 GLY A O 1
ATOM 689 N N . PHE A 1 92 ? 0.913 0.250 -11.285 1.00 94.94 92 PHE A N 1
ATOM 690 C CA . PHE A 1 92 ? 2.278 0.765 -11.316 1.00 94.94 92 PHE A CA 1
ATOM 691 C C . PHE A 1 92 ? 3.102 -0.099 -12.268 1.00 94.94 92 PHE A C 1
ATOM 693 O O . PHE A 1 92 ? 3.672 -1.110 -11.856 1.00 94.94 92 PHE A O 1
ATOM 700 N N . ALA A 1 93 ? 3.122 0.280 -13.548 1.00 94.62 93 ALA A N 1
ATOM 701 C CA . ALA A 1 93 ? 3.749 -0.511 -14.602 1.00 94.62 93 ALA A CA 1
ATOM 702 C C . ALA A 1 93 ? 5.180 -0.949 -14.210 1.00 94.62 93 ALA A C 1
ATOM 704 O O . ALA A 1 93 ? 5.945 -0.129 -13.689 1.00 94.62 93 ALA A O 1
ATOM 705 N N . PRO A 1 94 ? 5.529 -2.235 -14.404 1.00 94.38 94 PRO A N 1
ATOM 706 C CA . PRO A 1 94 ? 4.810 -3.250 -15.181 1.00 94.38 94 PRO A CA 1
ATOM 707 C C . PRO A 1 94 ? 3.838 -4.110 -14.359 1.00 94.38 94 PRO A C 1
ATOM 709 O O . PRO A 1 94 ? 3.555 -5.235 -14.755 1.00 94.38 94 PRO A O 1
ATOM 712 N N . LEU A 1 95 ? 3.368 -3.649 -13.198 1.00 94.44 95 LEU A N 1
ATOM 713 C CA . LEU A 1 95 ? 2.530 -4.440 -12.296 1.00 94.44 95 LEU A CA 1
ATOM 714 C C . LEU A 1 95 ? 1.199 -3.748 -11.987 1.00 94.44 95 LEU A C 1
ATOM 716 O O . LEU A 1 95 ? 1.093 -2.520 -11.937 1.00 94.44 95 LEU A O 1
ATOM 720 N N . LEU A 1 96 ? 0.178 -4.558 -11.729 1.00 95.31 96 LEU A N 1
ATOM 721 C CA . LEU A 1 96 ? -1.083 -4.131 -11.137 1.00 95.31 96 LEU A CA 1
ATOM 722 C C . LEU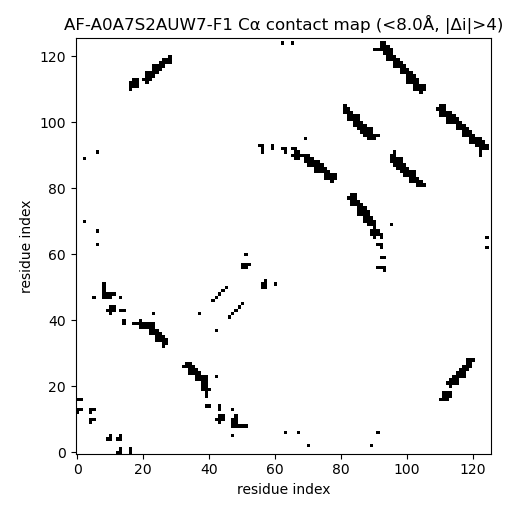 A 1 96 ? -1.215 -4.786 -9.768 1.00 95.31 96 LEU A C 1
ATOM 724 O O . LEU A 1 96 ? -1.153 -6.004 -9.642 1.00 95.31 96 LEU A O 1
ATOM 728 N N . TYR A 1 97 ? -1.379 -3.968 -8.736 1.00 95.81 97 TYR A N 1
ATOM 729 C CA . TYR A 1 97 ? -1.493 -4.440 -7.363 1.00 95.81 97 TYR A CA 1
ATOM 730 C C . TYR A 1 97 ? -2.954 -4.518 -6.950 1.00 95.81 97 TYR A C 1
ATOM 732 O O . TYR A 1 97 ? -3.721 -3.596 -7.228 1.00 95.8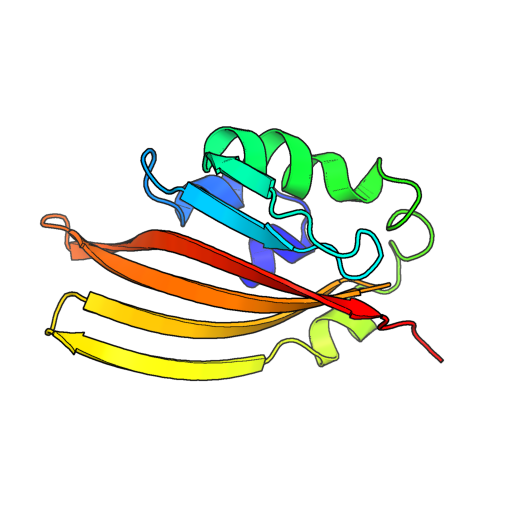1 97 TYR A O 1
ATOM 740 N N . THR A 1 98 ? -3.309 -5.571 -6.220 1.00 97.19 98 THR A N 1
ATOM 741 C CA . THR A 1 98 ? -4.542 -5.627 -5.432 1.00 97.19 98 THR A CA 1
ATOM 742 C C . THR A 1 98 ? -4.173 -5.547 -3.960 1.00 97.19 98 THR A C 1
ATOM 744 O O . THR A 1 98 ? -3.550 -6.458 -3.418 1.00 97.19 98 THR A O 1
ATOM 747 N N . ASP A 1 99 ? -4.552 -4.444 -3.319 1.00 97.88 99 ASP A N 1
ATOM 748 C CA . ASP A 1 99 ? -4.273 -4.169 -1.916 1.00 97.88 99 ASP A CA 1
ATOM 749 C C . ASP A 1 99 ? -5.530 -4.353 -1.058 1.00 97.88 99 ASP A C 1
ATOM 751 O O . ASP A 1 99 ? -6.594 -3.796 -1.343 1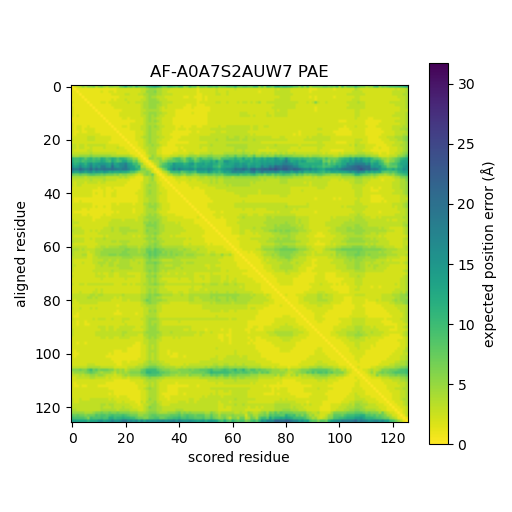.00 97.88 99 ASP A O 1
ATOM 755 N N . LEU A 1 100 ? -5.369 -5.078 0.045 1.00 98.50 100 LEU A N 1
ATOM 756 C CA . LEU A 1 100 ? -6.312 -5.158 1.154 1.00 98.50 100 LEU A CA 1
ATOM 757 C C . LEU A 1 100 ? -5.760 -4.329 2.312 1.00 98.50 100 LEU A C 1
ATOM 759 O O . LEU A 1 100 ? -4.709 -4.660 2.859 1.00 98.50 100 LEU A O 1
ATOM 763 N N . LEU A 1 101 ? -6.452 -3.255 2.684 1.00 98.62 101 LEU A N 1
ATOM 764 C CA . LEU A 1 101 ? -6.032 -2.344 3.746 1.00 98.62 101 LEU A CA 1
ATOM 765 C C . LEU A 1 101 ? -6.999 -2.431 4.923 1.00 98.62 101 LEU A C 1
ATOM 767 O O . LEU A 1 101 ? -8.159 -2.034 4.809 1.00 98.62 101 LEU A O 1
ATOM 771 N N . THR A 1 102 ? -6.518 -2.891 6.073 1.00 98.62 102 THR A N 1
ATOM 772 C CA . THR A 1 102 ? -7.262 -2.750 7.326 1.00 98.62 102 THR A CA 1
ATOM 773 C C . THR A 1 102 ? -7.018 -1.352 7.868 1.00 98.62 102 THR A C 1
ATOM 775 O O . THR A 1 102 ? -5.882 -0.975 8.167 1.00 98.62 102 THR A O 1
ATOM 778 N N . CYS A 1 103 ? -8.091 -0.588 8.010 1.00 98.56 103 CYS A N 1
ATOM 779 C CA . CYS A 1 103 ? -8.081 0.797 8.439 1.00 98.56 103 CYS A CA 1
ATOM 780 C C . CYS A 1 103 ? -8.766 0.939 9.799 1.00 98.56 103 CYS A C 1
ATOM 782 O O . CYS A 1 103 ? -9.864 0.422 10.003 1.00 98.56 103 CYS A O 1
ATOM 784 N N . MET A 1 104 ? -8.147 1.684 10.713 1.00 98.50 104 MET A N 1
ATOM 785 C CA . MET A 1 104 ? -8.717 2.013 12.020 1.00 98.50 104 MET A CA 1
ATOM 786 C C . MET A 1 104 ? -8.732 3.518 12.251 1.00 98.50 104 MET A C 1
ATOM 788 O O . MET A 1 104 ? -7.755 4.207 11.949 1.00 98.50 104 MET A O 1
ATOM 792 N N . ARG A 1 105 ? -9.826 4.029 12.820 1.00 98.25 105 ARG A N 1
ATOM 793 C CA . ARG A 1 105 ? -9.898 5.405 13.317 1.00 98.25 105 ARG A CA 1
ATOM 794 C C . ARG A 1 105 ? -9.518 5.428 14.790 1.00 98.25 105 ARG A C 1
ATOM 796 O O . ARG A 1 105 ? -10.208 4.829 15.610 1.00 98.25 105 ARG A O 1
ATOM 803 N N . LEU A 1 106 ? -8.424 6.110 15.115 1.00 95.25 106 LEU A N 1
ATOM 804 C CA . LEU A 1 106 ? -7.934 6.225 16.491 1.00 95.25 106 LEU A CA 1
ATOM 805 C C . LEU A 1 106 ? -8.586 7.413 17.217 1.00 95.25 106 LEU A C 1
ATOM 807 O O . LEU A 1 106 ? -9.292 8.216 16.606 1.00 95.25 106 LEU A O 1
ATOM 811 N N . ASN A 1 107 ? -8.316 7.559 18.518 1.00 91.94 107 ASN A N 1
ATOM 812 C CA . ASN A 1 107 ? -8.927 8.586 19.382 1.00 91.94 107 ASN A CA 1
ATOM 813 C C . ASN A 1 107 ? -8.688 10.032 18.913 1.00 91.94 107 ASN A C 1
ATOM 815 O O . ASN A 1 107 ? -9.452 10.924 19.260 1.00 91.94 107 ASN A O 1
ATOM 819 N N . ASN A 1 108 ? -7.664 10.271 18.090 1.00 91.06 108 ASN A N 1
ATOM 820 C CA . ASN A 1 108 ? -7.417 11.568 17.453 1.00 91.06 108 ASN A CA 1
ATOM 821 C C . ASN A 1 108 ? -8.312 11.836 16.224 1.00 91.06 108 ASN A C 1
ATOM 823 O O . ASN A 1 108 ? -8.062 12.780 15.480 1.00 91.06 108 ASN A O 1
ATOM 827 N N . GLY A 1 109 ? -9.307 10.982 15.962 1.00 93.75 109 GLY A N 1
ATOM 828 C CA . GLY A 1 109 ? -10.248 11.104 14.848 1.00 93.75 109 GLY A CA 1
ATOM 829 C C . GLY A 1 109 ? -9.666 10.745 13.478 1.00 93.75 109 GLY A C 1
ATOM 830 O O . GLY A 1 109 ? -10.394 10.758 12.485 1.00 93.75 109 GLY A O 1
ATOM 831 N N . ARG A 1 110 ? -8.378 10.392 13.397 1.00 96.00 110 ARG A N 1
ATOM 832 C CA . ARG A 1 110 ? -7.689 10.093 12.140 1.00 96.00 110 ARG A CA 1
ATOM 833 C C . ARG A 1 110 ? -7.772 8.611 11.799 1.00 96.00 110 ARG A C 1
ATOM 835 O O . ARG A 1 110 ? -7.541 7.756 12.653 1.00 96.00 110 ARG A O 1
ATOM 842 N N . TRP A 1 111 ? -8.043 8.329 10.528 1.00 97.88 111 TRP A N 1
ATOM 843 C CA . TRP A 1 111 ? -7.921 6.993 9.954 1.00 97.88 111 TRP A CA 1
ATOM 844 C C . TRP A 1 111 ? -6.464 6.657 9.649 1.00 97.88 111 TRP A C 1
ATOM 846 O O . TRP A 1 111 ? -5.737 7.461 9.061 1.00 97.88 111 TRP A O 1
ATOM 856 N N . TRP A 1 112 ? -6.072 5.447 10.020 1.00 98.25 112 TRP A N 1
ATOM 857 C CA . TRP A 1 112 ? -4.759 4.877 9.772 1.00 98.25 112 TRP A CA 1
ATOM 858 C C . TRP A 1 112 ? -4.900 3.515 9.125 1.00 98.25 112 TRP A C 1
ATOM 860 O O . TRP A 1 112 ? -5.764 2.737 9.523 1.00 98.25 112 TRP A O 1
ATOM 870 N N . ILE A 1 113 ? -4.004 3.200 8.197 1.00 98.56 113 ILE A N 1
ATOM 871 C CA . ILE A 1 113 ? -3.810 1.825 7.750 1.00 98.56 113 ILE A CA 1
ATOM 872 C C . ILE A 1 113 ? -2.977 1.113 8.821 1.00 98.56 113 ILE A C 1
ATOM 874 O O . ILE A 1 113 ? -1.866 1.544 9.137 1.00 98.56 113 ILE A O 1
ATOM 878 N N . VAL A 1 114 ? -3.530 0.052 9.405 1.00 98.31 114 VAL A N 1
ATOM 879 C CA . VAL A 1 114 ? -2.906 -0.721 10.496 1.00 98.31 114 VAL A CA 1
ATOM 880 C C . VAL A 1 114 ? -2.428 -2.102 10.050 1.00 98.31 114 VAL A C 1
ATOM 882 O O . VAL A 1 114 ? -1.588 -2.699 10.716 1.00 98.31 114 VAL A O 1
ATOM 885 N N . ALA A 1 115 ? -2.923 -2.593 8.915 1.00 98.56 115 ALA A N 1
ATOM 886 C CA . ALA A 1 115 ? -2.389 -3.760 8.228 1.00 98.56 115 ALA A CA 1
ATOM 887 C C . ALA A 1 115 ? -2.627 -3.622 6.723 1.00 98.56 115 ALA A C 1
ATOM 889 O O . ALA A 1 115 ? -3.633 -3.045 6.301 1.00 98.56 115 ALA A O 1
ATOM 890 N N . LYS A 1 116 ? -1.714 -4.171 5.923 1.00 98.44 116 LYS A N 1
ATOM 891 C CA . LYS A 1 116 ? -1.883 -4.301 4.476 1.00 98.44 116 LYS A CA 1
ATOM 892 C C . LYS A 1 116 ? -1.492 -5.707 4.029 1.00 98.44 116 LYS A C 1
ATOM 894 O O . LYS A 1 116 ? -0.444 -6.202 4.430 1.00 98.44 116 LYS A O 1
ATOM 899 N N . SER A 1 117 ? -2.279 -6.287 3.133 1.00 97.94 117 SER A N 1
ATOM 900 C CA . SER A 1 117 ? -1.892 -7.459 2.344 1.00 97.94 117 SER A CA 1
ATOM 901 C C . SER A 1 117 ? -2.015 -7.145 0.861 1.00 97.94 117 SER A C 1
ATOM 903 O O . SER A 1 117 ? -2.922 -6.416 0.467 1.00 97.94 117 SER A O 1
ATOM 905 N N . SER A 1 118 ? -1.089 -7.642 0.047 1.00 96.44 118 SER A N 1
ATOM 906 C CA . SER A 1 118 ? -1.027 -7.311 -1.376 1.00 96.44 118 SER A CA 1
ATOM 907 C C . SER A 1 118 ? -0.618 -8.501 -2.229 1.00 96.44 118 SER A C 1
ATOM 909 O O . SER A 1 118 ? 0.213 -9.315 -1.825 1.00 96.44 118 SER A O 1
ATOM 911 N N . ILE A 1 119 ? -1.165 -8.559 -3.434 1.00 94.88 119 ILE A N 1
ATOM 912 C CA . ILE A 1 119 ? -0.653 -9.385 -4.526 1.00 94.88 119 ILE A CA 1
ATOM 913 C C . ILE A 1 119 ? -0.498 -8.502 -5.762 1.00 94.88 119 ILE A C 1
ATOM 915 O O . ILE A 1 119 ? -1.162 -7.467 -5.875 1.00 94.88 119 ILE A O 1
ATOM 919 N N . ASN A 1 120 ? 0.392 -8.889 -6.669 1.00 93.12 120 ASN A N 1
ATOM 920 C CA . ASN A 1 120 ? 0.545 -8.246 -7.966 1.00 93.12 120 ASN A CA 1
ATOM 921 C C . ASN A 1 120 ? 0.336 -9.240 -9.104 1.00 93.12 120 ASN A C 1
ATOM 923 O O . ASN A 1 120 ? 0.544 -10.433 -8.920 1.00 93.12 120 ASN A O 1
ATOM 927 N N . GLU A 1 121 ? -0.065 -8.699 -10.248 1.00 91.94 121 GLU A N 1
ATOM 928 C CA . GLU A 1 121 ? -0.165 -9.390 -11.531 1.00 91.94 121 GLU A CA 1
ATOM 929 C C . GLU A 1 121 ? 0.543 -8.551 -12.617 1.00 91.94 121 GLU A C 1
ATOM 931 O O . GLU A 1 121 ? 0.597 -7.314 -12.497 1.00 91.94 121 GLU A O 1
ATOM 936 N N . PRO A 1 122 ? 1.105 -9.172 -13.672 1.00 92.75 122 PRO A N 1
ATOM 937 C CA . PRO A 1 122 ? 1.690 -8.458 -14.800 1.00 92.75 122 PRO A CA 1
ATOM 938 C C . PRO A 1 122 ? 0.711 -7.472 -15.443 1.00 92.75 122 PRO A C 1
ATOM 940 O O . PRO A 1 122 ? -0.427 -7.802 -15.775 1.00 92.75 122 PRO A O 1
ATOM 943 N N . HIS A 1 123 ? 1.176 -6.246 -15.662 1.00 90.38 123 HIS A N 1
ATO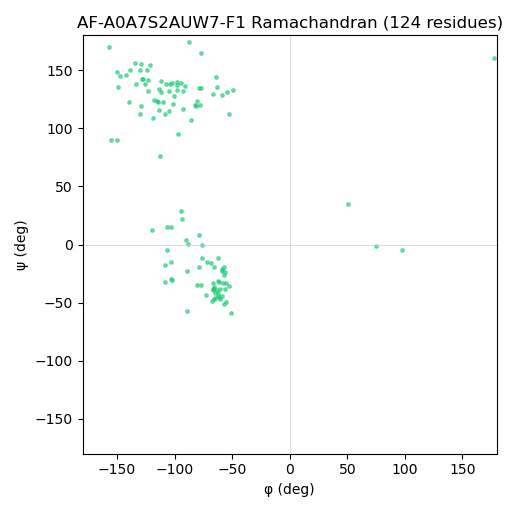M 944 C CA . HIS A 1 123 ? 0.413 -5.176 -16.284 1.00 90.38 123 HIS A CA 1
ATOM 945 C C . HIS A 1 123 ? 1.314 -4.208 -17.056 1.00 90.38 123 HIS A C 1
ATOM 947 O O . HIS A 1 123 ? 1.806 -3.204 -16.532 1.00 90.38 123 HIS A O 1
ATOM 953 N N . VAL A 1 124 ? 1.522 -4.526 -18.330 1.00 88.50 124 VAL A N 1
ATOM 954 C CA . VAL A 1 124 ? 2.414 -3.791 -19.231 1.00 88.50 124 VAL A CA 1
ATOM 955 C C . VAL A 1 124 ? 1.573 -2.926 -20.183 1.00 88.50 124 VAL A C 1
ATOM 957 O O . VAL A 1 124 ? 0.540 -3.405 -20.660 1.00 88.50 124 VAL A O 1
ATOM 960 N N . PRO A 1 125 ? 1.968 -1.669 -20.462 1.00 82.50 125 PRO A N 1
ATOM 961 C CA . PRO A 1 125 ? 1.374 -0.892 -21.546 1.00 82.50 125 PRO A CA 1
ATOM 962 C C . PRO A 1 125 ? 1.557 -1.630 -22.877 1.00 82.50 125 PRO A C 1
ATOM 964 O O . PRO A 1 125 ? 2.666 -2.062 -23.189 1.00 82.50 125 PRO A O 1
ATOM 967 N N . THR A 1 126 ? 0.469 -1.801 -23.624 1.00 74.62 126 THR A N 1
ATOM 968 C CA . THR A 1 126 ? 0.469 -2.359 -24.987 1.00 74.62 126 THR A CA 1
ATOM 969 C C . THR A 1 126 ? 0.819 -1.304 -26.016 1.00 74.62 126 THR A C 1
ATOM 971 O O . THR A 1 126 ? 0.262 -0.189 -25.873 1.00 74.62 126 THR A O 1
#

Mean predicted aligned error: 3.25 Å

Organism: NCBI:txid41880

Radius of gyration: 14.43 Å; Cα contacts (8 Å, |Δi|>4): 264; chains: 1; bounding box: 34×32×44 Å

pLDDT: mean 94.25, std 6.61, range [65.25, 98.75]

Solvent-accessible surface area (backbone atoms only — not comparable to full-atom values): 6652 Å² total; per-residue (Å²): 102,66,68,59,18,56,74,68,32,31,18,72,60,34,49,74,45,41,33,88,82,12,44,38,36,36,38,50,72,94,44,84,91,53,74,49,76,44,45,38,65,56,42,17,60,60,57,27,46,39,38,66,76,37,80,77,29,41,86,36,67,87,40,53,66,67,15,54,77,50,48,41,81,75,45,77,45,71,84,46,103,45,33,32,43,36,34,35,34,44,36,48,36,46,31,33,32,45,38,42,33,38,32,38,45,46,98,86,73,49,72,27,31,50,35,36,42,36,42,49,46,89,36,68,91,128

Sequence (126 aa):
GYVAANRACDGTAMAKVFHPLCRLTFAVEAEAGAVTAVDADTFCRCFVAKRMDNPTFSPYKDQQEFSASRDSLLGVYFAAPNLALVQLRVGFAPLLYTDLLTCMRLNNGRWWIVAKSSINEPHVPT